Protein AF-A0A1B6ICW4-F1 (afdb_monomer_lite)

Secondary structure (DSSP, 8-state):
----------HHHHHHHH--HHHHHHHH-TT-TTSS-HHHHHHHHHHHHHHHHH-HHHHHHHHS----S-EEE--TTT-GGGGHHHHHHT--EEE--SS---HHHHHHTT-S--TTTS--TTT----SS--GGGG-

Foldseek 3Di:
DDDDDDDQDFPVNVVVVPDDPVNLCVQCPPPDPNHPDLVVQLVRLQRRLVSCVVDPVNVVVLVDPDADQEAEDACPRNNVVVVVVCVSRVYDYDHDDPDDDAQVVCVVVVHPPHLLPDPGVPPDPDDPDDDPVSSD

Organism: NCBI:txid320908

Sequence (136 aa):
ANLTHTLLPTFFSDIESSWTFEQFKEMVDVNNVYGCSVKAIWDMASLTCEDVFKNDNIKALIESEQRFDLVFLEVTLGQESLAVFGHKFKAPIVNFQGFTTWSLIDWVAGNSLSISHVPEVVSFPFTNKMSFKERL

Structure (mmCIF, N/CA/C/O backbone):
data_AF-A0A1B6ICW4-F1
#
_entry.id   AF-A0A1B6ICW4-F1
#
loop_
_atom_site.group_PDB
_atom_site.id
_atom_site.type_symbol
_atom_site.label_atom_id
_atom_site.label_alt_id
_atom_site.label_comp_id
_atom_site.label_asym_id
_atom_site.label_entity_id
_atom_site.label_seq_id
_atom_site.pdbx_PDB_ins_code
_atom_site.Cartn_x
_atom_site.Cartn_y
_atom_site.Cartn_z
_atom_site.occupancy
_atom_site.B_iso_or_equiv
_atom_site.auth_seq_id
_atom_site.auth_comp_id
_atom_site.auth_asym_id
_atom_site.auth_atom_id
_atom_site.pdbx_PDB_model_num
ATOM 1 N N . ALA A 1 1 ? -26.453 1.308 -3.618 1.00 55.94 1 ALA A N 1
ATOM 2 C CA . ALA A 1 1 ? -25.548 1.343 -2.453 1.00 55.94 1 ALA A CA 1
ATOM 3 C C . ALA A 1 1 ? -25.173 2.797 -2.194 1.00 55.94 1 ALA A C 1
ATOM 5 O O . ALA A 1 1 ? -24.961 3.511 -3.165 1.00 55.94 1 ALA A O 1
ATOM 6 N N . ASN A 1 2 ? -25.175 3.253 -0.940 1.00 78.75 2 ASN A N 1
ATOM 7 C CA . ASN A 1 2 ? -24.768 4.614 -0.581 1.00 78.75 2 ASN A CA 1
ATOM 8 C C . ASN A 1 2 ? -23.236 4.634 -0.458 1.00 78.75 2 ASN A C 1
ATOM 10 O O . ASN A 1 2 ? -22.709 4.098 0.513 1.00 78.75 2 ASN A O 1
ATOM 14 N N . LEU A 1 3 ? -22.535 5.130 -1.482 1.00 83.31 3 LEU A N 1
ATOM 15 C CA . LEU A 1 3 ? -21.072 5.205 -1.505 1.00 83.31 3 LEU A CA 1
ATOM 16 C C . LEU A 1 3 ? -20.643 6.627 -1.148 1.00 83.31 3 LEU A C 1
ATOM 18 O O . LEU A 1 3 ? -20.932 7.564 -1.891 1.00 83.31 3 LEU A O 1
ATOM 22 N N . THR A 1 4 ? -19.924 6.772 -0.039 1.00 86.00 4 THR A N 1
ATOM 23 C CA . THR A 1 4 ? -19.264 8.030 0.317 1.00 86.00 4 THR A CA 1
ATOM 24 C C . THR A 1 4 ? -17.854 8.014 -0.259 1.00 86.00 4 THR A C 1
ATOM 26 O O . THR A 1 4 ? -17.066 7.133 0.073 1.00 86.00 4 THR A O 1
ATOM 29 N N . HIS A 1 5 ? -17.541 8.976 -1.124 1.00 85.44 5 HIS A N 1
ATOM 30 C CA . HIS A 1 5 ? -16.210 9.154 -1.698 1.00 85.44 5 HIS A CA 1
ATOM 31 C C . HIS A 1 5 ? -15.602 10.461 -1.188 1.00 85.44 5 HIS A C 1
ATOM 33 O O . HIS A 1 5 ? -16.200 11.525 -1.356 1.00 85.44 5 HIS A O 1
ATOM 39 N N . THR A 1 6 ? -14.407 10.377 -0.605 1.00 84.88 6 THR A N 1
ATOM 40 C CA . THR A 1 6 ? -13.658 11.529 -0.092 1.00 84.88 6 THR A CA 1
ATOM 41 C C . THR A 1 6 ? -12.300 11.569 -0.771 1.00 84.88 6 THR A C 1
ATOM 43 O O . THR A 1 6 ? -11.524 10.625 -0.651 1.00 84.88 6 THR A O 1
ATOM 46 N N . LEU A 1 7 ? -12.010 12.664 -1.472 1.00 84.25 7 LEU A N 1
ATOM 47 C CA . LEU A 1 7 ? -10.701 12.884 -2.076 1.00 84.25 7 LEU A CA 1
ATOM 48 C C . LEU A 1 7 ? -9.732 13.397 -1.006 1.00 84.25 7 LEU A C 1
ATOM 50 O O . LEU A 1 7 ? -10.022 14.383 -0.328 1.00 84.25 7 LEU A O 1
ATOM 54 N N . LEU A 1 8 ? -8.597 12.717 -0.855 1.00 81.81 8 LEU A N 1
ATOM 55 C CA . LEU A 1 8 ? -7.516 13.123 0.038 1.00 81.81 8 LEU A CA 1
ATOM 56 C C . LEU A 1 8 ? -6.396 13.721 -0.819 1.00 81.81 8 LEU A C 1
ATOM 58 O O . LEU A 1 8 ? -5.637 12.959 -1.419 1.00 81.81 8 LEU A O 1
ATOM 62 N N . PRO A 1 9 ? -6.303 15.058 -0.926 1.00 80.94 9 PRO A N 1
ATOM 63 C CA . PRO A 1 9 ? -5.198 15.674 -1.639 1.00 80.94 9 PRO A CA 1
ATOM 64 C C . PRO A 1 9 ? -3.908 15.380 -0.872 1.00 80.94 9 PRO A C 1
ATOM 66 O O . PRO A 1 9 ? -3.830 15.571 0.342 1.00 80.94 9 PRO A O 1
ATOM 69 N N . THR A 1 10 ? -2.919 14.874 -1.591 1.00 81.25 10 THR A N 1
ATOM 70 C CA . THR A 1 10 ? -1.573 14.588 -1.090 1.00 81.25 10 THR A CA 1
ATOM 71 C C . THR A 1 10 ? -0.575 15.287 -1.995 1.00 81.25 10 THR A C 1
ATOM 73 O O . THR A 1 10 ? -0.913 15.634 -3.129 1.00 81.25 10 THR A O 1
ATOM 76 N N . PHE A 1 11 ? 0.663 15.448 -1.533 1.00 74.00 11 PHE A N 1
ATOM 77 C CA . PHE A 1 11 ? 1.742 16.021 -2.339 1.00 74.00 11 PHE A CA 1
ATOM 78 C C . PHE A 1 11 ? 1.845 15.401 -3.745 1.00 74.00 11 PHE A C 1
ATOM 80 O O . PHE A 1 11 ? 2.078 16.102 -4.729 1.00 74.00 11 PHE A O 1
ATOM 87 N N . PHE A 1 12 ? 1.606 14.091 -3.858 1.00 71.12 12 PHE A N 1
ATOM 88 C CA . PHE A 1 12 ? 1.630 13.392 -5.139 1.00 71.12 12 PHE A CA 1
ATOM 89 C C . PHE A 1 12 ? 0.484 13.806 -6.076 1.00 71.12 12 PHE A C 1
ATOM 91 O O . PHE A 1 12 ? 0.702 13.935 -7.276 1.00 71.12 12 PHE A O 1
ATOM 98 N N . SER A 1 13 ? -0.710 14.088 -5.543 1.00 72.88 13 SER A N 1
ATOM 99 C CA . SER A 1 13 ? -1.860 14.553 -6.337 1.00 72.88 13 SER A CA 1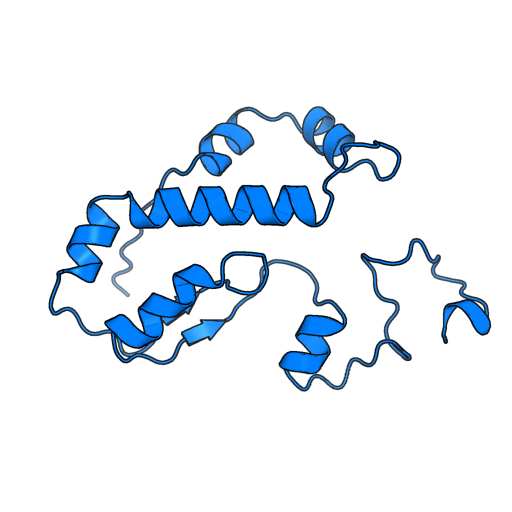
ATOM 100 C C . SER A 1 13 ? -1.596 15.911 -6.993 1.00 72.88 13 SER A C 1
ATOM 102 O O . SER A 1 13 ? -2.019 16.143 -8.127 1.00 72.88 13 SER A O 1
ATOM 104 N N . ASP A 1 14 ? -0.900 16.809 -6.294 1.00 73.31 14 ASP A N 1
ATOM 105 C CA . ASP A 1 14 ? -0.543 18.125 -6.830 1.00 73.31 14 ASP A CA 1
ATOM 106 C C . ASP A 1 14 ? 0.523 17.991 -7.922 1.00 73.31 14 ASP A C 1
ATOM 108 O O . ASP A 1 14 ? 0.439 18.623 -8.978 1.00 73.31 14 ASP A O 1
ATOM 112 N N . ILE A 1 15 ? 1.492 17.103 -7.701 1.00 70.81 15 ILE A N 1
ATOM 113 C CA . ILE A 1 15 ? 2.545 16.778 -8.660 1.00 70.81 15 ILE A CA 1
ATOM 114 C C . ILE A 1 15 ? 1.972 16.163 -9.940 1.00 70.81 15 ILE A C 1
ATOM 116 O O . ILE A 1 15 ? 2.279 16.656 -11.026 1.00 70.81 15 ILE A O 1
ATOM 120 N N . GLU A 1 16 ? 1.118 15.144 -9.827 1.00 70.12 16 GLU A N 1
ATOM 121 C CA . GLU A 1 16 ? 0.488 14.469 -10.967 1.00 70.12 16 GLU A CA 1
ATOM 122 C C . GLU A 1 16 ? -0.257 15.469 -11.859 1.00 70.12 16 GLU A C 1
ATOM 124 O O . GLU A 1 16 ? -0.108 15.452 -13.079 1.00 70.12 16 GLU A O 1
ATOM 129 N N . SER A 1 17 ? -0.987 16.409 -11.249 1.00 72.31 17 SER A N 1
ATOM 130 C CA . SER A 1 17 ? -1.736 17.438 -11.978 1.00 72.31 17 SER A CA 1
ATOM 131 C C . SER A 1 17 ? -0.852 18.412 -12.772 1.00 72.31 17 SER A C 1
ATOM 133 O O . SER A 1 17 ? -1.321 19.055 -13.713 1.00 72.31 17 SER A O 1
ATOM 135 N N . SER A 1 18 ? 0.428 18.520 -12.403 1.00 75.81 18 SER A N 1
ATOM 136 C CA . SER A 1 18 ? 1.396 19.441 -13.005 1.00 75.81 18 SER A CA 1
ATOM 137 C C . SER A 1 18 ? 2.271 18.801 -14.087 1.00 75.81 18 SER A C 1
ATOM 139 O O . SER A 1 18 ? 2.919 19.520 -14.852 1.00 75.81 18 SER A O 1
ATOM 141 N N . TRP A 1 19 ? 2.312 17.468 -14.161 1.00 74.19 19 TRP A N 1
ATOM 142 C CA . TRP A 1 19 ? 3.222 16.752 -15.048 1.00 74.19 19 TRP A CA 1
ATOM 143 C C . TRP A 1 19 ? 2.649 16.540 -16.444 1.00 74.19 19 TRP A C 1
ATOM 145 O O . TRP A 1 19 ? 1.520 16.101 -16.645 1.00 74.19 19 TRP A O 1
ATOM 155 N N . THR A 1 20 ? 3.492 16.787 -17.440 1.00 82.25 20 THR A N 1
ATOM 156 C CA . THR A 1 20 ? 3.250 16.337 -18.812 1.00 82.25 20 THR A CA 1
ATOM 157 C C . THR A 1 20 ? 3.754 14.908 -19.005 1.00 82.25 20 THR A C 1
ATOM 159 O O . THR A 1 20 ? 4.689 14.464 -18.337 1.00 82.25 20 THR A O 1
ATOM 162 N N . PHE A 1 21 ? 3.173 14.188 -19.969 1.00 78.56 21 PHE A N 1
ATOM 163 C CA . PHE A 1 21 ? 3.592 12.823 -20.305 1.00 78.56 21 PHE A CA 1
ATOM 164 C C . PHE A 1 21 ? 5.096 12.716 -20.617 1.00 78.56 21 PHE A C 1
ATOM 166 O O . PHE A 1 21 ? 5.737 11.744 -20.229 1.00 78.56 21 PHE A O 1
ATOM 173 N N . GLU A 1 22 ? 5.677 13.732 -21.260 1.00 79.06 22 GLU A N 1
ATOM 174 C CA . GLU A 1 22 ? 7.110 13.756 -21.581 1.00 79.06 22 GLU A CA 1
ATOM 175 C C . GLU A 1 22 ? 7.989 13.900 -20.330 1.00 79.06 22 GLU A C 1
ATOM 177 O O . GLU A 1 22 ? 8.991 13.201 -20.208 1.00 79.06 22 GLU A O 1
ATOM 182 N N . GLN A 1 23 ? 7.583 14.725 -19.357 1.00 74.06 23 GLN A N 1
ATOM 183 C CA . GLN A 1 23 ? 8.292 14.853 -18.075 1.00 74.06 23 GLN A CA 1
ATOM 184 C C . GLN A 1 23 ? 8.230 13.557 -17.262 1.00 74.06 23 GLN A C 1
ATOM 186 O O . GLN A 1 23 ? 9.225 13.143 -16.670 1.00 74.06 23 GLN A O 1
ATOM 191 N N . PHE A 1 24 ? 7.076 12.884 -17.268 1.00 74.00 24 PHE A N 1
ATOM 192 C CA . PHE A 1 24 ? 6.942 11.568 -16.649 1.00 74.00 24 PHE A CA 1
ATOM 193 C C . PHE A 1 24 ? 7.869 10.546 -17.320 1.00 74.00 24 PHE A C 1
ATOM 195 O O . PHE A 1 24 ? 8.586 9.808 -16.648 1.00 74.00 24 PHE A O 1
ATOM 202 N N . LYS A 1 25 ? 7.913 10.533 -18.654 1.00 72.44 25 LYS A N 1
ATOM 203 C CA . LYS A 1 25 ? 8.760 9.616 -19.420 1.00 72.44 25 LYS A CA 1
ATOM 204 C C . LYS A 1 25 ? 10.253 9.826 -19.149 1.00 72.44 25 LYS A C 1
ATOM 206 O O . LYS A 1 25 ? 10.978 8.844 -19.050 1.00 72.44 25 LYS A O 1
ATOM 211 N N . GLU A 1 26 ? 10.697 11.070 -18.986 1.00 70.62 26 GLU A N 1
ATOM 212 C CA . GLU A 1 26 ? 12.081 11.415 -18.625 1.00 70.62 26 GLU A CA 1
ATOM 213 C C . GLU A 1 26 ? 12.444 10.992 -17.189 1.00 70.62 26 GLU A C 1
ATOM 215 O O . GLU A 1 26 ? 13.572 10.573 -16.921 1.00 70.62 26 GLU A O 1
ATOM 220 N N . MET A 1 27 ? 11.480 11.047 -16.265 1.00 64.62 27 MET A N 1
ATOM 221 C CA . MET A 1 27 ? 11.646 10.545 -14.898 1.00 64.62 27 MET A CA 1
ATOM 222 C C . MET A 1 27 ? 11.727 9.014 -14.839 1.00 64.62 27 MET A C 1
ATOM 224 O O . MET A 1 27 ? 12.467 8.461 -14.026 1.00 64.62 27 MET A O 1
ATOM 228 N N . VAL A 1 28 ? 10.939 8.315 -15.655 1.00 65.88 28 VAL A N 1
ATOM 229 C CA . VAL A 1 28 ? 10.889 6.843 -15.664 1.00 65.88 28 VAL A CA 1
ATOM 230 C C . VAL A 1 28 ? 11.964 6.243 -16.587 1.00 65.88 28 VAL A C 1
ATOM 232 O O . VAL A 1 28 ? 12.155 5.028 -16.600 1.00 65.88 28 VAL A O 1
ATOM 235 N N . ASP A 1 29 ? 12.709 7.069 -17.331 1.00 65.38 29 ASP A N 1
ATOM 236 C CA . ASP A 1 29 ? 13.788 6.597 -18.198 1.00 65.38 29 ASP A CA 1
ATOM 237 C C . ASP A 1 29 ? 14.867 5.871 -17.381 1.00 65.38 29 ASP A C 1
ATOM 239 O O . ASP A 1 29 ? 15.530 6.431 -16.505 1.00 65.38 29 ASP A O 1
ATOM 243 N N . VAL A 1 30 ? 15.053 4.599 -17.725 1.00 56.44 30 VAL A N 1
ATOM 244 C CA . VAL A 1 30 ? 15.994 3.650 -17.122 1.00 56.44 30 VAL A CA 1
ATOM 245 C C . VAL A 1 30 ? 17.453 4.117 -17.235 1.00 56.44 30 VAL A C 1
ATOM 247 O O . VAL A 1 30 ? 18.312 3.631 -16.503 1.00 56.44 30 VAL A O 1
ATOM 250 N N . ASN A 1 31 ? 17.743 5.055 -18.145 1.00 54.84 31 ASN A N 1
ATOM 251 C CA . ASN A 1 31 ? 19.072 5.637 -18.345 1.00 54.84 31 ASN A CA 1
ATOM 252 C C . ASN A 1 31 ? 19.353 6.856 -17.449 1.00 54.84 31 ASN A C 1
ATOM 254 O O . ASN A 1 31 ? 20.485 7.348 -17.424 1.00 54.84 31 ASN A O 1
ATOM 258 N N . ASN A 1 32 ? 18.354 7.366 -16.724 1.00 51.12 32 ASN A N 1
ATOM 259 C CA . ASN A 1 32 ? 18.522 8.501 -15.828 1.00 51.12 32 ASN A CA 1
ATOM 260 C C . ASN A 1 32 ? 19.059 8.033 -14.463 1.00 51.12 32 ASN A C 1
ATOM 262 O O . ASN A 1 32 ? 18.455 7.202 -13.788 1.00 51.12 32 ASN A O 1
ATOM 266 N N . VAL A 1 33 ? 20.187 8.601 -14.024 1.00 43.84 33 VAL A N 1
ATOM 267 C CA . VAL A 1 33 ? 20.816 8.321 -12.713 1.00 43.84 33 VAL A CA 1
ATOM 268 C C . VAL A 1 33 ? 19.875 8.664 -11.542 1.00 43.84 33 VAL A C 1
ATOM 270 O O . VAL A 1 33 ? 19.998 8.085 -10.464 1.00 43.84 33 VAL A O 1
ATOM 273 N N . TYR A 1 34 ? 18.910 9.562 -11.773 1.00 42.12 34 TYR A N 1
ATOM 274 C CA . TYR A 1 34 ? 17.831 9.938 -10.854 1.00 42.12 34 TYR A CA 1
ATOM 275 C C . TYR A 1 34 ? 16.464 9.349 -11.238 1.00 42.12 34 TYR A C 1
ATOM 277 O O . TYR A 1 34 ? 15.446 9.908 -10.831 1.00 42.12 34 TYR A O 1
ATOM 285 N N . GLY A 1 35 ? 16.410 8.273 -12.036 1.00 50.81 35 GLY A N 1
ATOM 286 C CA . GLY A 1 35 ? 15.148 7.636 -12.429 1.00 50.81 35 GLY A CA 1
ATOM 287 C C . GLY A 1 35 ? 14.280 7.231 -11.226 1.00 50.81 35 GLY A C 1
ATOM 288 O O . GLY A 1 35 ? 14.703 7.388 -10.077 1.00 50.81 35 GLY A O 1
ATOM 289 N N . CYS A 1 36 ? 13.081 6.676 -11.460 1.00 56.84 36 CYS A N 1
ATOM 290 C CA . CYS A 1 36 ? 12.222 6.073 -10.418 1.00 56.84 36 CYS A CA 1
ATOM 291 C C . CYS A 1 36 ? 12.909 4.878 -9.724 1.00 56.84 36 CYS A C 1
ATOM 293 O O . CYS A 1 36 ? 12.540 3.717 -9.875 1.00 56.84 36 CYS A O 1
ATOM 295 N N . SER A 1 37 ? 13.955 5.168 -8.960 1.00 62.00 37 SER A N 1
ATOM 296 C CA . SER A 1 37 ? 14.660 4.228 -8.120 1.00 62.00 37 SER A CA 1
ATOM 297 C C . SER A 1 37 ? 13.699 3.745 -7.045 1.00 62.00 37 SER A C 1
ATOM 299 O O . SER A 1 37 ? 12.830 4.489 -6.584 1.00 62.00 37 SER A O 1
ATOM 301 N N . VAL A 1 38 ? 13.894 2.509 -6.592 1.00 66.62 38 VAL A N 1
ATOM 302 C CA . VAL A 1 38 ? 13.133 1.937 -5.471 1.00 66.62 38 VAL A CA 1
ATOM 303 C C . VAL A 1 38 ? 13.115 2.897 -4.276 1.00 66.62 38 VAL A C 1
ATOM 305 O O . VAL A 1 38 ? 12.091 3.050 -3.619 1.00 66.62 38 VAL A O 1
ATOM 308 N N . LYS A 1 39 ? 14.220 3.622 -4.048 1.00 68.31 39 LYS A N 1
ATOM 309 C CA . LYS A 1 39 ? 14.304 4.657 -3.017 1.00 68.31 39 LYS A CA 1
ATOM 310 C C . LYS A 1 39 ? 13.366 5.842 -3.270 1.00 68.31 39 LYS A C 1
ATOM 312 O O . LYS A 1 39 ? 12.676 6.244 -2.344 1.00 68.31 39 LYS A O 1
ATOM 317 N N . ALA A 1 40 ? 13.328 6.392 -4.483 1.00 73.06 40 ALA A N 1
ATOM 318 C CA . ALA A 1 40 ? 12.438 7.507 -4.809 1.00 73.06 40 ALA A CA 1
ATOM 319 C C . ALA A 1 40 ? 10.960 7.117 -4.640 1.00 73.06 40 ALA A C 1
ATOM 321 O O . ALA A 1 40 ? 10.189 7.879 -4.064 1.00 73.06 40 ALA A O 1
ATOM 322 N N . ILE A 1 41 ? 10.585 5.907 -5.068 1.00 75.25 41 ILE A N 1
ATOM 323 C CA . ILE A 1 41 ? 9.236 5.357 -4.865 1.00 75.25 41 ILE A CA 1
ATOM 324 C C . ILE A 1 41 ? 8.918 5.253 -3.370 1.00 75.25 41 ILE A C 1
ATOM 326 O O . ILE A 1 41 ? 7.862 5.700 -2.930 1.00 75.25 41 ILE A O 1
ATOM 330 N N . TRP A 1 42 ? 9.855 4.726 -2.581 1.00 77.25 42 TRP A N 1
ATOM 331 C CA . TRP A 1 42 ? 9.685 4.585 -1.137 1.00 77.25 42 TRP A CA 1
ATOM 332 C C . TRP A 1 42 ? 9.555 5.931 -0.414 1.00 77.25 42 TRP A C 1
ATOM 334 O O . TRP A 1 42 ? 8.712 6.090 0.471 1.00 77.25 42 TRP A O 1
ATOM 344 N N . ASP A 1 43 ? 10.373 6.913 -0.797 1.00 81.00 43 ASP A N 1
ATOM 345 C CA . ASP A 1 43 ? 10.331 8.263 -0.236 1.00 81.00 43 ASP A CA 1
ATOM 346 C C . ASP A 1 43 ? 8.990 8.945 -0.582 1.00 81.00 43 ASP A C 1
ATOM 348 O O . ASP A 1 43 ? 8.350 9.526 0.296 1.00 81.00 43 ASP A O 1
ATOM 352 N N . MET A 1 44 ? 8.507 8.812 -1.826 1.00 80.06 44 MET A N 1
ATOM 353 C CA . MET A 1 44 ? 7.192 9.324 -2.246 1.00 80.06 44 MET A CA 1
ATOM 354 C C . MET A 1 44 ? 6.038 8.664 -1.483 1.00 80.06 44 MET A C 1
ATOM 356 O O . MET A 1 44 ? 5.130 9.353 -1.007 1.00 80.06 44 MET A O 1
ATOM 360 N N . ALA A 1 45 ? 6.074 7.341 -1.329 1.00 83.69 45 ALA A N 1
ATOM 361 C CA . ALA A 1 45 ? 5.066 6.601 -0.579 1.00 83.69 45 ALA A CA 1
ATOM 362 C C . ALA A 1 45 ? 5.040 7.015 0.900 1.00 83.69 45 ALA A C 1
ATOM 364 O O . ALA A 1 45 ? 3.966 7.231 1.466 1.00 83.69 45 ALA A O 1
ATOM 365 N N . SER A 1 46 ? 6.216 7.217 1.499 1.00 85.56 46 SER A N 1
ATOM 366 C CA . SER A 1 46 ? 6.352 7.666 2.888 1.00 85.56 46 SER A CA 1
ATOM 367 C C . SER A 1 46 ? 5.753 9.062 3.095 1.00 85.56 46 SER A C 1
ATOM 369 O O . SER A 1 46 ? 4.966 9.254 4.021 1.00 85.56 46 SER A O 1
ATOM 371 N N . LEU A 1 47 ? 6.049 10.016 2.203 1.00 86.81 47 LEU A N 1
ATOM 372 C CA . LEU A 1 47 ? 5.468 11.366 2.244 1.00 86.81 47 LEU A CA 1
ATOM 373 C C . LEU A 1 47 ? 3.942 11.335 2.095 1.00 86.81 47 LEU A C 1
ATOM 375 O O . LEU A 1 47 ? 3.226 11.997 2.843 1.00 86.81 47 LEU A O 1
ATOM 379 N N . THR A 1 48 ? 3.439 10.504 1.182 1.00 87.12 48 THR A N 1
ATOM 380 C CA . THR A 1 48 ? 1.996 10.322 0.980 1.00 87.12 48 THR A CA 1
ATOM 381 C C . THR A 1 48 ? 1.329 9.767 2.242 1.00 87.12 48 THR A C 1
ATOM 383 O O . THR A 1 48 ? 0.260 10.232 2.636 1.00 87.12 48 THR A O 1
ATOM 386 N N . CYS A 1 49 ? 1.966 8.811 2.926 1.00 89.62 49 CYS A N 1
ATOM 387 C CA . CYS A 1 49 ? 1.461 8.290 4.196 1.00 89.62 49 CYS A CA 1
ATOM 388 C C . CYS A 1 49 ? 1.420 9.367 5.284 1.00 89.62 49 CYS A C 1
ATOM 390 O O . CYS A 1 49 ? 0.438 9.455 6.022 1.00 89.62 49 CYS A O 1
ATOM 392 N N . GLU A 1 50 ? 2.452 10.210 5.379 1.00 90.50 50 GLU A N 1
ATOM 393 C CA . GLU A 1 50 ? 2.439 11.334 6.316 1.00 90.50 50 GLU A CA 1
ATOM 394 C C . GLU A 1 50 ? 1.269 12.286 6.056 1.00 90.50 50 GLU A C 1
ATOM 396 O O . GLU A 1 50 ? 0.604 12.700 7.006 1.00 90.50 50 GLU A O 1
ATOM 401 N N . ASP A 1 51 ? 0.997 12.619 4.794 1.00 90.81 51 ASP A N 1
ATOM 402 C CA . ASP A 1 51 ? -0.116 13.495 4.420 1.00 90.81 51 ASP A CA 1
ATOM 403 C C . ASP A 1 51 ? -1.471 12.883 4.804 1.00 90.81 51 ASP A C 1
ATOM 405 O O . ASP A 1 51 ? -2.334 13.574 5.356 1.00 90.81 51 ASP A O 1
ATOM 409 N N . VAL A 1 52 ? -1.637 11.568 4.613 1.00 90.12 52 VAL A N 1
ATOM 410 C CA . VAL A 1 52 ? -2.833 10.828 5.049 1.00 90.12 52 VAL A CA 1
ATOM 411 C C . VAL A 1 52 ? -3.031 10.948 6.561 1.00 90.12 52 VAL A C 1
ATOM 413 O O . VAL A 1 52 ? -4.132 11.272 7.006 1.00 90.12 52 VAL A O 1
ATOM 416 N N . PHE A 1 53 ? -1.982 10.753 7.365 1.00 90.44 53 PHE A N 1
ATOM 417 C CA . PHE A 1 53 ? -2.081 10.882 8.824 1.00 90.44 53 PHE A CA 1
ATOM 418 C C . PHE A 1 53 ? -2.237 12.333 9.304 1.00 90.44 53 PHE A C 1
ATOM 420 O O . PHE A 1 53 ? -2.798 12.573 10.377 1.00 90.44 53 PHE A O 1
ATOM 427 N N . LYS A 1 54 ? -1.766 13.318 8.532 1.00 91.19 54 LYS A N 1
ATOM 428 C CA . LYS A 1 54 ? -1.952 14.746 8.832 1.00 91.19 54 LYS A CA 1
ATOM 429 C C . LYS A 1 54 ? -3.377 15.222 8.536 1.00 91.19 54 LYS A C 1
ATOM 431 O O . LYS A 1 54 ? -3.795 16.200 9.155 1.00 91.19 54 LYS A O 1
ATOM 436 N N . ASN A 1 55 ? -4.120 14.540 7.664 1.00 91.12 55 ASN A N 1
ATOM 437 C CA . ASN A 1 55 ? -5.473 14.928 7.277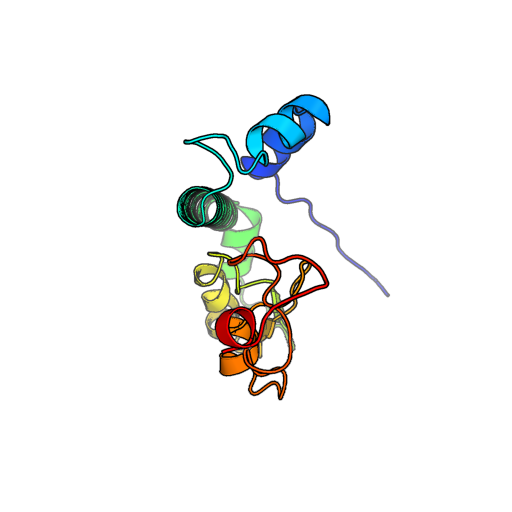 1.00 91.12 55 ASN A CA 1
ATOM 438 C C . ASN A 1 55 ? -6.464 14.873 8.455 1.00 91.12 55 ASN A C 1
ATOM 440 O O . ASN A 1 55 ? -6.598 13.854 9.134 1.00 91.12 55 ASN A O 1
ATOM 444 N N . ASP A 1 56 ? -7.213 15.956 8.665 1.00 90.56 56 ASP A N 1
ATOM 445 C CA . ASP A 1 56 ? -8.126 16.074 9.806 1.00 90.56 56 ASP A CA 1
ATOM 446 C C . ASP A 1 56 ? -9.310 15.100 9.735 1.00 90.56 56 ASP A C 1
ATOM 448 O O . ASP A 1 56 ? -9.762 14.618 10.773 1.00 90.56 56 ASP A O 1
ATOM 452 N N . ASN A 1 57 ? -9.769 14.722 8.535 1.00 89.94 57 ASN A N 1
ATOM 453 C CA . ASN A 1 57 ? -10.828 13.718 8.390 1.00 89.94 57 ASN A CA 1
ATOM 454 C C . ASN A 1 57 ? -10.342 12.333 8.828 1.00 89.94 57 ASN A C 1
ATOM 456 O O . ASN A 1 57 ? -11.088 11.587 9.458 1.00 89.94 57 ASN A O 1
ATOM 460 N N . ILE A 1 58 ? -9.085 11.996 8.520 1.00 90.94 58 ILE A N 1
ATOM 461 C CA . ILE A 1 58 ? -8.472 10.732 8.936 1.00 90.94 58 ILE A CA 1
ATOM 462 C C . ILE A 1 58 ? -8.226 10.730 10.441 1.00 90.94 58 ILE A C 1
ATOM 464 O O . ILE A 1 58 ? -8.534 9.738 11.093 1.00 90.94 58 ILE A O 1
ATOM 468 N N . LYS A 1 59 ? -7.757 11.839 11.024 1.00 91.81 59 LYS A N 1
ATOM 469 C CA . LYS A 1 59 ? -7.642 11.965 12.485 1.00 91.81 59 LYS A CA 1
ATOM 470 C C . LYS A 1 59 ? -8.995 11.807 13.173 1.00 91.81 59 LYS A C 1
ATOM 472 O O . LYS A 1 59 ? -9.107 10.995 14.083 1.00 91.81 59 LYS A O 1
ATOM 477 N N . ALA A 1 60 ? -10.030 12.495 12.692 1.00 91.56 60 ALA A N 1
ATOM 478 C CA . ALA A 1 60 ? -11.384 12.363 13.224 1.00 91.56 60 ALA A CA 1
ATOM 479 C C . ALA A 1 60 ? -11.909 10.924 13.096 1.00 91.56 60 ALA A C 1
ATOM 481 O O . ALA A 1 60 ? -12.535 10.406 14.018 1.00 91.56 60 ALA A O 1
ATOM 482 N N . LEU A 1 61 ? -11.609 10.245 11.984 1.00 91.19 61 LEU A N 1
ATOM 483 C CA . LEU A 1 61 ? -11.956 8.841 11.782 1.00 91.19 61 LEU A CA 1
ATOM 484 C C . LEU A 1 61 ? -11.211 7.917 12.758 1.00 91.19 61 LEU A C 1
ATOM 486 O O . LEU A 1 61 ? -11.822 7.023 13.342 1.00 91.19 61 LEU A O 1
ATOM 490 N N . ILE A 1 62 ? -9.913 8.143 12.967 1.00 91.06 62 ILE A N 1
ATOM 491 C CA . ILE A 1 62 ? -9.095 7.407 13.937 1.00 91.06 62 ILE A CA 1
ATOM 492 C C . ILE A 1 62 ? -9.596 7.657 15.360 1.00 91.06 62 ILE A C 1
ATOM 494 O O . ILE A 1 62 ? -9.591 6.736 16.165 1.00 91.06 62 ILE A O 1
ATOM 498 N N . GLU A 1 63 ? -10.006 8.868 15.715 1.00 91.88 63 GLU A N 1
ATOM 499 C CA . GLU A 1 63 ? -10.526 9.180 17.052 1.00 91.88 63 GLU A CA 1
ATOM 500 C C . GLU A 1 63 ? -11.957 8.677 17.259 1.00 91.88 63 GLU A C 1
ATOM 502 O O . GLU A 1 63 ? -12.371 8.443 18.395 1.00 91.88 63 GLU A O 1
ATOM 507 N N . SER A 1 64 ? -12.696 8.452 16.173 1.00 89.81 64 SER A N 1
ATOM 508 C CA . SER A 1 64 ? -14.058 7.943 16.236 1.00 89.81 64 SER A CA 1
ATOM 509 C C . SER A 1 64 ? -14.137 6.516 16.792 1.00 89.81 64 SER A C 1
ATOM 511 O O . SER A 1 64 ? -13.211 5.707 16.690 1.00 89.81 64 SER A O 1
ATOM 513 N N . GLU A 1 65 ? -15.307 6.176 17.332 1.00 88.75 65 GLU A N 1
ATOM 514 C CA . GLU A 1 65 ? -15.656 4.804 17.720 1.00 88.75 65 GLU A CA 1
ATOM 515 C C . GLU A 1 65 ? -16.275 4.004 16.561 1.00 88.75 65 GLU A C 1
ATOM 517 O O . GLU A 1 65 ? -16.908 2.966 16.781 1.00 88.75 65 GLU A O 1
ATOM 522 N N . GLN A 1 66 ? -16.121 4.479 15.318 1.00 87.44 66 GLN A N 1
ATOM 523 C CA . GLN A 1 66 ? -16.625 3.766 14.150 1.00 87.44 66 GLN A CA 1
ATOM 524 C C . GLN A 1 66 ? -15.923 2.415 14.002 1.00 87.44 66 GLN A C 1
ATOM 526 O O . GLN A 1 66 ? -14.720 2.268 14.233 1.00 87.44 66 GLN A O 1
ATOM 531 N N . ARG A 1 67 ? -16.707 1.407 13.619 1.00 87.31 67 ARG A N 1
ATOM 532 C CA . ARG A 1 67 ? -16.233 0.048 13.368 1.00 87.31 67 ARG A CA 1
ATOM 533 C C . ARG A 1 67 ? -16.484 -0.312 11.920 1.00 87.31 67 ARG A C 1
ATOM 535 O O . ARG A 1 67 ? -17.519 0.044 11.362 1.00 87.31 67 ARG A O 1
ATOM 542 N N . PHE A 1 68 ? -15.539 -1.046 11.359 1.00 91.38 68 PHE A N 1
ATOM 543 C CA . PHE A 1 68 ? -15.584 -1.533 9.992 1.00 91.38 68 PHE A CA 1
ATOM 544 C C . PHE A 1 68 ? -15.443 -3.050 10.013 1.00 91.38 68 PHE A C 1
ATOM 546 O O . PHE A 1 68 ? -14.705 -3.589 10.835 1.00 91.38 68 PHE A O 1
ATOM 553 N N . ASP A 1 69 ? -16.135 -3.733 9.108 1.00 93.88 69 ASP A N 1
ATOM 554 C CA . ASP A 1 69 ? -16.008 -5.186 8.955 1.00 93.88 69 ASP A CA 1
ATOM 555 C C . ASP A 1 69 ? -14.803 -5.563 8.080 1.00 93.88 69 ASP A C 1
ATOM 557 O O . ASP A 1 69 ? -14.298 -6.682 8.154 1.00 93.88 69 ASP A O 1
ATOM 561 N N . LEU A 1 70 ? -14.346 -4.630 7.236 1.00 93.31 70 LEU A N 1
ATOM 562 C CA . LEU A 1 70 ? -13.297 -4.849 6.248 1.00 93.31 70 LEU A CA 1
ATOM 563 C C . LEU A 1 70 ? -12.616 -3.529 5.879 1.00 93.31 70 LEU A C 1
ATOM 565 O O . LEU A 1 70 ? -13.285 -2.509 5.713 1.00 93.31 70 LEU A O 1
ATOM 569 N N . VAL A 1 71 ? -11.295 -3.563 5.712 1.00 93.19 71 VAL A N 1
ATOM 570 C CA . VAL A 1 71 ? -10.491 -2.414 5.281 1.00 93.19 71 VAL A CA 1
ATOM 571 C C . VAL A 1 71 ? -9.742 -2.789 4.004 1.00 93.19 71 VAL A C 1
ATOM 573 O O . VAL A 1 71 ? -8.994 -3.761 3.990 1.00 93.19 71 VAL A O 1
ATOM 576 N N . PHE A 1 72 ? -9.935 -2.026 2.930 1.00 91.56 72 PHE A N 1
AT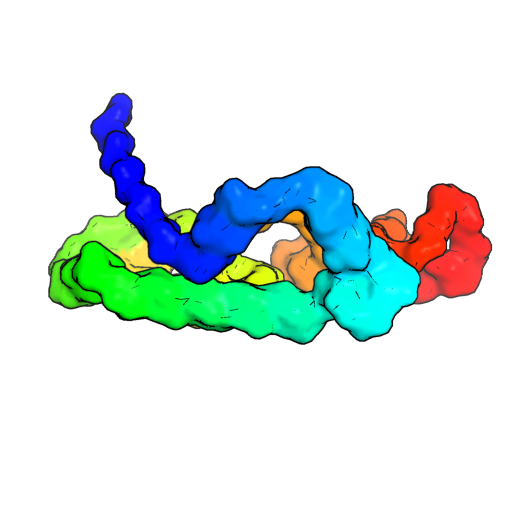OM 577 C CA . PHE A 1 72 ? -9.191 -2.193 1.680 1.00 91.56 72 PHE A CA 1
ATOM 578 C C . PHE A 1 72 ? -8.057 -1.177 1.627 1.00 91.56 72 PHE A C 1
ATOM 580 O O . PHE A 1 72 ? -8.314 0.020 1.748 1.00 91.56 72 PHE A O 1
ATOM 587 N N . LEU A 1 73 ? -6.823 -1.643 1.447 1.00 90.12 73 LEU A N 1
ATOM 588 C CA . LEU A 1 73 ? -5.636 -0.789 1.360 1.00 90.12 73 LEU A CA 1
ATOM 589 C C . LEU A 1 73 ? -4.651 -1.352 0.337 1.00 90.12 73 LEU A C 1
ATOM 591 O O . LEU A 1 73 ? -4.618 -2.557 0.117 1.00 90.12 73 LEU A O 1
ATOM 595 N N . GLU A 1 74 ? -3.823 -0.484 -0.228 1.00 86.44 74 GLU A N 1
ATOM 596 C CA . GLU A 1 74 ? -2.583 -0.873 -0.897 1.00 86.44 74 GLU A CA 1
ATOM 597 C C . GLU A 1 74 ? -1.439 -0.631 0.094 1.00 86.44 74 GLU A C 1
ATOM 599 O O . GLU A 1 74 ? -1.252 0.488 0.567 1.00 86.44 74 GLU A O 1
ATOM 604 N N . VAL A 1 75 ? -0.735 -1.692 0.499 1.00 82.94 75 VAL A N 1
ATOM 605 C CA . VAL A 1 75 ? 0.347 -1.604 1.502 1.00 82.94 75 VAL A CA 1
ATOM 606 C C . VAL A 1 75 ? 1.716 -2.015 0.965 1.00 82.94 75 VAL A C 1
ATOM 608 O O . VAL A 1 75 ? 2.713 -1.798 1.640 1.00 82.94 75 VAL A O 1
ATOM 611 N N . THR A 1 76 ? 1.793 -2.595 -0.235 1.00 73.38 76 THR A N 1
ATOM 612 C CA . THR A 1 76 ? 2.985 -3.294 -0.756 1.00 73.38 76 THR A CA 1
ATOM 613 C C . THR A 1 76 ? 4.028 -2.407 -1.446 1.00 73.38 76 THR A C 1
ATOM 615 O O . THR A 1 76 ? 5.003 -2.930 -1.985 1.00 73.38 76 THR A O 1
ATOM 618 N N . LEU A 1 77 ? 3.863 -1.081 -1.415 1.00 76.62 77 LEU A N 1
ATOM 619 C CA . LEU A 1 77 ? 4.764 -0.125 -2.067 1.00 76.62 77 LEU A CA 1
ATOM 620 C C . LEU A 1 77 ? 5.144 1.051 -1.148 1.00 76.62 77 LEU A C 1
ATOM 622 O O . LEU A 1 77 ? 4.924 2.206 -1.497 1.00 76.62 77 LEU A O 1
ATOM 626 N N . GLY A 1 78 ? 5.689 0.780 0.044 1.00 77.12 78 GLY A N 1
ATOM 627 C CA . GLY A 1 78 ? 6.105 1.833 0.986 1.00 77.12 78 GLY A CA 1
ATOM 628 C C . GLY A 1 78 ? 4.948 2.468 1.772 1.00 77.12 78 GLY A C 1
ATOM 629 O O . GLY A 1 78 ? 5.112 3.523 2.387 1.00 77.12 78 GLY A O 1
ATOM 630 N N . GLN A 1 79 ? 3.764 1.845 1.732 1.00 85.62 79 GLN A N 1
ATOM 631 C CA . GLN A 1 79 ? 2.544 2.279 2.422 1.00 85.62 79 GLN A CA 1
ATOM 632 C C . GLN A 1 79 ? 2.172 1.365 3.601 1.00 85.62 79 GLN A C 1
ATOM 634 O O . GLN A 1 79 ? 1.055 1.408 4.118 1.00 85.62 79 GLN A O 1
ATOM 639 N N . GLU A 1 80 ? 3.117 0.558 4.087 1.00 87.44 80 GLU A N 1
ATOM 640 C CA . GLU A 1 80 ? 2.916 -0.402 5.177 1.00 87.44 80 GLU A CA 1
ATOM 641 C C . GLU A 1 80 ? 2.470 0.281 6.476 1.00 87.44 80 GLU A C 1
ATOM 643 O O . GLU A 1 80 ? 1.777 -0.323 7.294 1.00 87.44 80 GLU A O 1
ATOM 648 N N . SER A 1 81 ? 2.811 1.561 6.658 1.00 88.94 81 SER A N 1
ATOM 649 C CA . SER A 1 81 ? 2.366 2.360 7.805 1.00 88.94 81 SER A CA 1
ATOM 650 C C . SER A 1 81 ? 0.835 2.449 7.915 1.00 88.94 81 SER A C 1
ATOM 652 O O . SER A 1 81 ? 0.302 2.493 9.026 1.00 88.94 81 SER A O 1
ATOM 654 N N . LEU A 1 82 ? 0.111 2.379 6.791 1.00 90.06 82 LEU A N 1
ATOM 655 C CA . LEU A 1 82 ? -1.354 2.395 6.758 1.00 90.06 82 LEU A CA 1
ATOM 656 C C . LEU A 1 82 ? -1.966 1.086 7.284 1.00 90.06 82 LEU A C 1
ATOM 658 O O . LEU A 1 82 ? -3.132 1.068 7.681 1.00 90.06 82 LEU A O 1
ATOM 662 N N . ALA A 1 83 ? -1.191 0.000 7.396 1.00 90.62 83 ALA A N 1
ATOM 663 C CA . ALA A 1 83 ? -1.667 -1.258 7.977 1.00 90.62 83 ALA A CA 1
ATOM 664 C C . ALA A 1 83 ? -2.107 -1.113 9.450 1.00 90.62 83 ALA A C 1
ATOM 666 O O . ALA A 1 83 ? -2.855 -1.944 9.972 1.00 90.62 83 ALA A O 1
ATOM 667 N N . VAL A 1 84 ? -1.724 -0.020 10.122 1.00 90.62 84 VAL A N 1
ATOM 668 C CA . VAL A 1 84 ? -2.209 0.321 11.467 1.00 90.62 84 VAL A CA 1
ATOM 669 C C . VAL A 1 84 ? -3.738 0.435 11.539 1.00 90.62 84 VAL A C 1
ATOM 671 O O . VAL A 1 84 ? -4.325 0.165 12.590 1.00 90.62 84 VAL A O 1
ATOM 674 N N . PHE A 1 85 ? -4.413 0.763 10.431 1.00 91.56 85 PHE A N 1
ATOM 675 C CA . PHE A 1 85 ? -5.873 0.865 10.393 1.00 91.56 85 PHE A CA 1
ATOM 676 C C . PHE A 1 85 ? -6.573 -0.460 10.709 1.00 91.56 85 PHE A C 1
ATOM 678 O O . PHE A 1 85 ? -7.608 -0.452 11.376 1.00 91.56 85 PHE A O 1
ATOM 685 N N . GLY A 1 86 ? -5.986 -1.602 10.341 1.00 90.88 86 GLY A N 1
ATOM 686 C CA . GLY A 1 86 ? -6.528 -2.915 10.706 1.00 90.88 86 GLY A CA 1
ATOM 687 C C . GLY A 1 86 ? -6.560 -3.117 12.221 1.00 90.88 86 GLY A C 1
ATOM 688 O O . GLY A 1 86 ? -7.565 -3.555 12.781 1.00 90.88 86 GLY A O 1
ATOM 689 N N . HIS A 1 87 ? -5.499 -2.693 12.914 1.00 91.56 87 HIS A N 1
ATOM 690 C CA . HIS A 1 87 ? -5.447 -2.720 14.376 1.00 91.56 87 HIS A CA 1
ATOM 691 C C . HIS A 1 87 ? -6.414 -1.716 15.009 1.00 91.56 87 HIS A C 1
ATOM 693 O O . HIS A 1 87 ? -7.104 -2.059 15.972 1.00 91.56 87 HIS A O 1
ATOM 699 N N . LYS A 1 88 ? -6.490 -0.492 14.469 1.00 92.19 88 LYS A N 1
ATOM 700 C CA . LYS A 1 88 ? -7.358 0.565 15.002 1.00 92.19 88 LYS A CA 1
ATOM 701 C C . LYS A 1 88 ? -8.838 0.189 14.917 1.00 92.19 88 LYS A C 1
ATOM 703 O O . LYS A 1 88 ? -9.555 0.346 15.905 1.00 92.19 88 LYS A O 1
ATOM 708 N N . PHE A 1 89 ? -9.278 -0.323 13.770 1.00 93.19 89 PHE A N 1
ATOM 709 C CA . PHE A 1 89 ? -10.678 -0.681 13.530 1.00 93.19 89 PHE A CA 1
ATOM 710 C C . PHE A 1 89 ? -11.015 -2.125 13.919 1.00 93.19 89 PHE A C 1
ATOM 712 O O . PHE A 1 89 ? -12.185 -2.498 13.896 1.00 93.19 89 PHE A O 1
ATOM 719 N N . LYS A 1 90 ? -10.010 -2.921 14.323 1.00 91.62 90 LYS A N 1
ATOM 720 C CA . LYS A 1 90 ? -10.128 -4.362 14.612 1.00 91.62 90 LYS A CA 1
ATOM 721 C C . LYS A 1 90 ? -10.738 -5.139 13.440 1.00 91.62 90 LYS A C 1
ATOM 723 O O . LYS A 1 90 ? -11.511 -6.072 13.647 1.00 91.62 90 LYS A O 1
ATOM 728 N N . ALA A 1 91 ? -10.378 -4.733 12.227 1.00 94.19 91 ALA A N 1
ATOM 729 C CA . ALA A 1 91 ? -10.910 -5.255 10.980 1.00 94.19 91 ALA A CA 1
ATOM 730 C C . ALA A 1 91 ? -9.793 -5.932 10.171 1.00 94.19 91 ALA A C 1
ATOM 732 O O . ALA A 1 91 ? -8.656 -5.447 10.182 1.00 94.19 91 ALA A O 1
ATOM 733 N N . PRO A 1 92 ? -10.085 -7.030 9.454 1.00 93.69 92 PRO A N 1
ATOM 734 C CA . PRO A 1 92 ? -9.143 -7.597 8.501 1.00 93.69 92 PRO A CA 1
ATOM 735 C C . PRO A 1 92 ? -8.843 -6.596 7.379 1.00 93.69 92 PRO A C 1
ATOM 737 O O . PRO A 1 92 ? -9.732 -5.886 6.899 1.00 93.69 92 PRO A O 1
ATOM 740 N N . ILE A 1 93 ? -7.579 -6.565 6.955 1.00 92.81 93 ILE A N 1
ATOM 741 C CA . ILE A 1 93 ? -7.135 -5.780 5.804 1.00 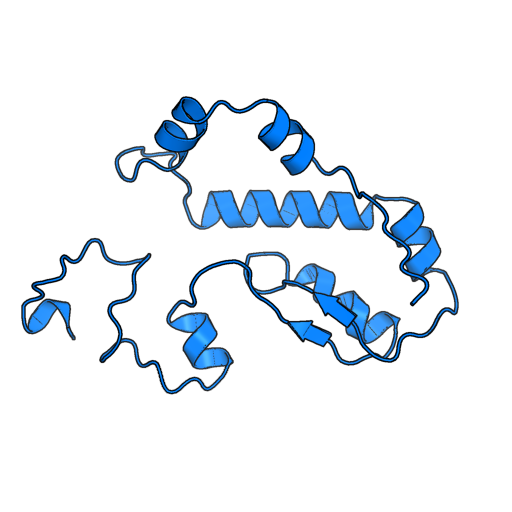92.81 93 ILE A CA 1
ATOM 742 C C . ILE A 1 93 ? -7.100 -6.689 4.581 1.00 92.81 93 ILE A C 1
ATOM 744 O O . ILE A 1 93 ? -6.484 -7.755 4.611 1.00 92.81 93 ILE A O 1
ATOM 748 N N . VAL A 1 94 ? -7.724 -6.242 3.496 1.00 91.81 94 VAL A N 1
ATOM 749 C CA . VAL A 1 94 ? -7.542 -6.812 2.163 1.00 91.81 94 VAL A CA 1
ATOM 750 C C . VAL A 1 94 ? -6.569 -5.918 1.420 1.00 91.81 94 VAL A C 1
ATOM 752 O O . VAL A 1 94 ? -6.911 -4.791 1.054 1.00 91.81 94 VAL A O 1
ATOM 755 N N . ASN A 1 95 ? -5.353 -6.430 1.224 1.00 87.94 95 ASN A N 1
ATOM 756 C CA . ASN A 1 95 ? -4.374 -5.761 0.386 1.00 87.94 95 ASN A CA 1
ATOM 757 C C . ASN A 1 95 ? -4.760 -5.918 -1.086 1.00 87.94 95 ASN A C 1
ATOM 759 O O . ASN A 1 95 ? -5.025 -7.035 -1.536 1.00 87.94 95 ASN A O 1
ATOM 763 N N . PHE A 1 96 ? -4.748 -4.824 -1.833 1.00 85.94 96 PHE A N 1
ATOM 764 C CA . PHE A 1 96 ? -4.831 -4.848 -3.286 1.00 85.94 96 PHE A CA 1
ATOM 765 C C . PHE A 1 96 ? -3.676 -4.041 -3.865 1.00 85.94 96 PHE A C 1
ATOM 767 O O . PHE A 1 96 ? -3.132 -3.165 -3.206 1.00 85.94 96 PHE A O 1
ATOM 774 N N . GLN A 1 97 ? -3.298 -4.358 -5.096 1.00 78.56 97 GLN A N 1
ATOM 775 C CA . GLN A 1 97 ? -2.179 -3.717 -5.765 1.00 78.56 97 GLN A CA 1
ATOM 776 C C . GLN A 1 97 ? -2.601 -3.293 -7.166 1.00 78.56 97 GLN A C 1
ATOM 778 O O . GLN A 1 97 ? -3.207 -4.086 -7.892 1.00 78.56 97 GLN A O 1
ATOM 783 N N . GLY A 1 98 ? -2.293 -2.048 -7.535 1.00 76.19 98 GLY A N 1
ATOM 784 C CA . GLY A 1 98 ? -2.636 -1.497 -8.851 1.00 76.19 98 GLY A CA 1
ATOM 785 C C . GLY A 1 98 ? -1.645 -1.856 -9.966 1.00 76.19 98 GLY A C 1
ATOM 786 O O . GLY A 1 98 ? -1.960 -1.704 -11.145 1.00 76.19 98 GLY A O 1
ATOM 787 N N . PHE A 1 99 ? -0.452 -2.332 -9.608 1.00 74.88 99 PHE A N 1
ATOM 788 C CA . PHE A 1 99 ? 0.650 -2.633 -10.525 1.00 74.88 99 PHE A CA 1
ATOM 789 C C . PHE A 1 99 ? 1.004 -4.128 -10.549 1.00 74.88 99 PHE A C 1
ATOM 791 O O . PHE A 1 99 ? 0.544 -4.912 -9.718 1.00 74.88 99 PHE A O 1
ATOM 798 N N . THR A 1 100 ? 1.832 -4.536 -11.520 1.00 72.69 100 THR A N 1
ATOM 799 C CA . THR A 1 100 ? 2.265 -5.936 -11.667 1.00 72.69 100 THR A CA 1
ATOM 800 C C . THR A 1 100 ? 2.921 -6.468 -10.393 1.00 72.69 100 THR A C 1
ATOM 802 O O . THR A 1 100 ? 3.593 -5.734 -9.674 1.00 72.69 100 THR A O 1
ATOM 805 N N . THR A 1 101 ? 2.748 -7.759 -10.120 1.00 71.75 101 THR A N 1
ATOM 806 C CA . THR A 1 101 ? 3.451 -8.420 -9.015 1.00 71.75 101 THR A CA 1
ATOM 807 C C . THR A 1 101 ? 4.962 -8.480 -9.272 1.00 71.75 101 THR A C 1
ATOM 809 O O . THR A 1 101 ? 5.412 -8.415 -10.422 1.00 71.75 101 THR A O 1
ATOM 812 N N . TRP A 1 102 ? 5.736 -8.609 -8.195 1.00 73.62 102 TRP A N 1
ATOM 813 C CA . TRP A 1 102 ? 7.171 -8.883 -8.234 1.00 73.62 102 TRP A CA 1
ATOM 814 C C . TRP A 1 102 ? 7.513 -10.058 -7.315 1.00 73.62 102 TRP A C 1
ATOM 816 O O . TRP A 1 102 ? 6.736 -10.435 -6.434 1.00 73.62 102 TRP A O 1
ATOM 826 N N . SER A 1 103 ? 8.723 -10.594 -7.462 1.00 73.38 103 SER A N 1
ATOM 827 C CA . SER A 1 103 ? 9.163 -11.835 -6.806 1.00 73.38 103 SER A CA 1
ATOM 828 C C . SER A 1 103 ? 8.982 -11.858 -5.280 1.00 73.38 103 SER A C 1
ATOM 830 O O . SER A 1 103 ? 8.543 -12.865 -4.729 1.00 73.38 103 SER A O 1
ATOM 832 N N . LEU A 1 104 ? 9.272 -10.753 -4.585 1.00 75.12 104 LEU A N 1
ATOM 833 C CA . LEU A 1 104 ? 9.059 -10.631 -3.138 1.00 75.12 104 LEU A CA 1
ATOM 834 C C . LEU A 1 104 ? 7.569 -10.719 -2.745 1.00 75.12 104 LEU A C 1
ATOM 836 O O . LEU A 1 104 ? 7.244 -11.435 -1.802 1.00 75.12 104 LEU A O 1
ATOM 840 N N . ILE A 1 105 ? 6.663 -10.027 -3.447 1.00 76.94 105 ILE A N 1
ATOM 841 C CA . ILE A 1 105 ? 5.218 -10.066 -3.166 1.00 76.94 105 ILE A CA 1
ATOM 842 C C . ILE A 1 105 ? 4.667 -11.453 -3.468 1.00 76.94 105 ILE A C 1
ATOM 844 O O . ILE A 1 105 ? 3.929 -11.992 -2.650 1.00 76.94 105 ILE A O 1
ATOM 848 N N . ASP A 1 106 ? 5.062 -12.050 -4.593 1.00 79.62 106 ASP A N 1
ATOM 849 C CA . ASP A 1 106 ? 4.656 -13.410 -4.943 1.00 79.62 106 ASP A CA 1
ATOM 850 C C . ASP A 1 106 ? 5.084 -14.411 -3.869 1.00 79.62 106 ASP A C 1
ATOM 852 O O . ASP A 1 106 ? 4.285 -15.246 -3.450 1.00 79.62 106 ASP A O 1
ATOM 856 N N . TRP A 1 107 ? 6.306 -14.281 -3.350 1.00 77.69 107 TRP A N 1
ATOM 857 C CA . TRP A 1 107 ? 6.782 -15.115 -2.252 1.00 77.69 107 TRP A CA 1
ATOM 858 C C . TRP A 1 107 ? 5.985 -14.898 -0.955 1.00 77.69 107 TRP A C 1
ATOM 860 O O . TRP A 1 107 ? 5.539 -15.873 -0.349 1.00 77.69 107 TRP A O 1
ATOM 870 N N . VAL A 1 108 ? 5.750 -13.644 -0.546 1.00 79.38 108 VAL A N 1
ATOM 871 C CA . VAL A 1 108 ? 4.979 -13.312 0.672 1.00 79.38 108 VAL A CA 1
ATOM 872 C C . VAL A 1 108 ? 3.521 -13.768 0.564 1.00 79.38 108 VAL A C 1
ATOM 874 O O . VAL A 1 108 ? 2.952 -14.255 1.539 1.00 79.38 108 VAL A O 1
ATOM 877 N N . ALA A 1 109 ? 2.919 -13.648 -0.618 1.00 80.31 109 ALA A N 1
ATOM 878 C CA . ALA A 1 109 ? 1.550 -14.076 -0.885 1.00 80.31 109 ALA A CA 1
ATOM 879 C C . ALA A 1 109 ? 1.413 -15.603 -1.043 1.00 80.31 109 ALA A C 1
ATOM 881 O O . ALA A 1 109 ? 0.295 -16.105 -1.152 1.00 80.31 109 ALA A O 1
ATOM 882 N N . GLY A 1 110 ? 2.525 -16.349 -1.070 1.00 80.38 110 GLY A N 1
ATOM 883 C CA . GLY A 1 110 ? 2.524 -17.791 -1.328 1.00 80.38 110 GLY A CA 1
ATOM 884 C C . GLY A 1 110 ? 2.121 -18.143 -2.762 1.00 80.38 110 GLY A C 1
ATOM 885 O O . GLY A 1 110 ? 1.609 -19.233 -3.019 1.00 80.38 110 GLY A O 1
ATOM 886 N N . ASN A 1 111 ? 2.321 -17.214 -3.695 1.00 79.06 111 ASN A N 1
ATOM 887 C CA . ASN A 1 111 ? 2.021 -17.401 -5.100 1.00 79.06 111 ASN A CA 1
ATOM 888 C C . ASN A 1 111 ? 2.997 -18.414 -5.720 1.00 79.06 111 ASN A C 1
ATOM 890 O O . ASN A 1 111 ? 4.191 -18.422 -5.425 1.00 79.06 111 ASN A O 1
ATOM 894 N N . SER A 1 112 ? 2.511 -19.261 -6.629 1.00 76.19 112 SER A N 1
AT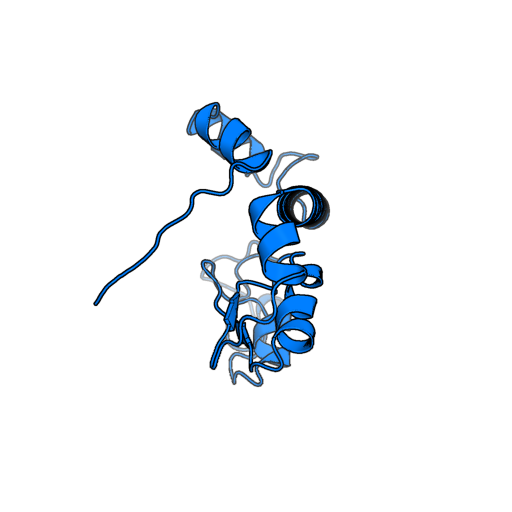OM 895 C CA . SER A 1 112 ? 3.353 -20.237 -7.337 1.00 76.19 112 SER A CA 1
ATOM 896 C C . SER A 1 112 ? 4.218 -19.607 -8.437 1.00 76.19 112 SER A C 1
ATOM 898 O O . SER A 1 112 ? 4.938 -20.323 -9.137 1.00 76.19 112 SER A O 1
ATOM 900 N N . LEU A 1 113 ? 4.133 -18.285 -8.624 1.00 71.44 113 LEU A N 1
ATOM 901 C CA . LEU A 1 113 ? 4.961 -17.515 -9.550 1.00 71.44 113 LEU A CA 1
ATOM 902 C C . LEU A 1 113 ? 6.393 -17.437 -9.005 1.00 71.44 113 LEU A C 1
ATOM 904 O O . LEU A 1 113 ? 6.802 -16.506 -8.322 1.00 71.44 113 LEU A O 1
ATOM 908 N N . SER A 1 114 ? 7.158 -18.491 -9.278 1.00 64.75 114 SER A N 1
ATOM 909 C CA . SER A 1 114 ? 8.584 -18.543 -8.981 1.00 64.75 114 SER A CA 1
ATOM 910 C C . SER A 1 114 ? 9.358 -17.654 -9.953 1.00 64.75 114 SER A C 1
ATOM 912 O O . SER A 1 114 ? 9.105 -17.687 -11.161 1.00 64.75 114 SER A O 1
ATOM 914 N N . ILE A 1 115 ? 10.378 -16.960 -9.437 1.00 63.25 115 ILE A N 1
ATOM 915 C CA . ILE A 1 115 ? 11.335 -16.185 -10.241 1.00 63.25 115 ILE A CA 1
ATOM 916 C C . ILE A 1 115 ? 12.008 -17.031 -11.337 1.00 63.25 115 ILE A C 1
ATOM 918 O O . ILE A 1 115 ? 12.409 -16.507 -12.367 1.00 63.25 115 ILE A O 1
ATOM 922 N N . SER A 1 116 ? 12.072 -18.356 -11.157 1.00 64.88 116 SER A N 1
ATOM 923 C CA . SER A 1 116 ? 12.635 -19.285 -12.144 1.00 64.88 116 SER A CA 1
ATOM 924 C C . SER A 1 116 ? 11.735 -19.516 -13.366 1.00 64.88 116 SER A C 1
ATOM 926 O O . SER A 1 116 ? 12.200 -20.031 -14.380 1.00 64.88 116 SER A O 1
ATOM 928 N N . HIS A 1 117 ? 10.438 -19.199 -13.279 1.00 66.94 117 HIS A N 1
ATOM 929 C CA . HIS A 1 117 ? 9.460 -19.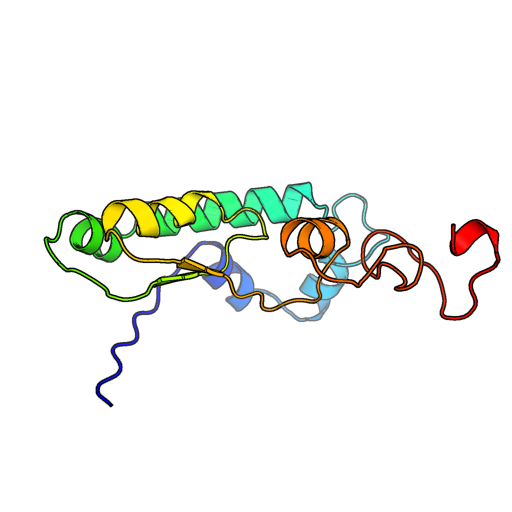456 -14.347 1.00 66.94 117 HIS A CA 1
ATOM 930 C C . HIS A 1 117 ? 8.841 -18.182 -14.919 1.00 66.94 117 HIS A C 1
ATOM 932 O O . HIS A 1 117 ? 8.449 -18.173 -16.088 1.00 66.94 117 HIS A O 1
ATOM 938 N N . VAL A 1 118 ? 8.747 -17.120 -14.118 1.00 69.00 118 VAL A N 1
ATOM 939 C CA . VAL A 1 118 ? 8.193 -15.834 -14.536 1.00 69.00 118 VAL A CA 1
ATOM 940 C C . VAL A 1 118 ? 9.339 -14.833 -14.632 1.00 69.00 118 VAL A C 1
ATOM 942 O O . VAL A 1 118 ? 9.960 -14.552 -13.607 1.00 69.00 118 VAL A O 1
ATOM 945 N N . PRO A 1 119 ? 9.632 -14.301 -15.834 1.00 63.19 119 PRO A N 1
ATOM 946 C CA . PRO A 1 119 ? 10.606 -13.233 -15.987 1.00 63.19 119 PRO A CA 1
ATOM 947 C C . PRO A 1 119 ? 10.170 -12.059 -15.117 1.00 63.19 119 PRO A C 1
ATOM 949 O O . PRO A 1 119 ? 9.066 -11.536 -15.277 1.00 63.19 119 PRO A O 1
ATOM 952 N N . GLU A 1 120 ? 11.019 -11.682 -14.174 1.00 64.00 120 GLU A N 1
ATOM 953 C CA . GLU A 1 120 ? 10.750 -10.550 -13.308 1.00 64.00 120 GLU A CA 1
ATOM 954 C C . GLU A 1 120 ? 10.950 -9.268 -14.141 1.00 64.00 120 GLU A C 1
ATOM 956 O O . GLU A 1 120 ? 11.983 -9.057 -14.776 1.00 64.00 120 GLU A O 1
ATOM 961 N N . VAL A 1 121 ? 9.870 -8.490 -14.267 1.00 58.28 121 VAL A N 1
ATOM 962 C CA . VAL A 1 121 ? 9.726 -7.440 -15.293 1.00 58.28 121 VAL A CA 1
ATOM 963 C C . VAL A 1 121 ? 10.375 -6.112 -14.889 1.00 58.28 121 VAL A C 1
ATOM 965 O O . VAL A 1 121 ? 10.449 -5.203 -15.713 1.00 58.28 121 VAL A O 1
ATOM 968 N N . VAL A 1 122 ? 10.792 -5.976 -13.625 1.00 58.06 122 VAL A N 1
ATOM 969 C CA . VAL A 1 122 ? 11.184 -4.696 -13.010 1.00 58.06 122 VAL A CA 1
ATOM 970 C C . VAL A 1 122 ? 12.676 -4.653 -12.662 1.00 58.06 122 VAL A C 1
ATOM 972 O O . VAL A 1 122 ? 13.321 -3.627 -12.857 1.00 58.06 122 VAL A O 1
ATOM 975 N N . SER A 1 123 ? 13.253 -5.750 -12.187 1.00 57.41 123 SER A N 1
ATOM 976 C CA . SER A 1 123 ? 14.649 -5.868 -11.753 1.00 57.41 123 SER A CA 1
ATOM 977 C C . SER A 1 123 ? 15.594 -6.288 -12.876 1.00 57.41 123 SER A C 1
ATOM 979 O O . SER A 1 123 ? 16.796 -6.037 -12.758 1.00 57.41 123 SER A O 1
ATOM 981 N N . PHE A 1 124 ? 15.098 -6.880 -13.971 1.00 61.00 124 PHE A N 1
ATOM 982 C CA . PHE A 1 124 ? 15.954 -7.295 -15.083 1.00 61.00 124 PHE A CA 1
ATOM 983 C C . PHE A 1 124 ? 15.487 -6.780 -16.452 1.00 61.00 124 PHE A C 1
ATOM 985 O O . PHE A 1 124 ? 14.364 -7.060 -16.871 1.00 61.00 124 PHE A O 1
ATOM 992 N N . PRO A 1 125 ? 16.363 -6.113 -17.232 1.00 62.06 125 PRO A N 1
ATOM 993 C CA . PRO A 1 125 ? 16.060 -5.666 -18.592 1.00 62.06 125 PRO A CA 1
ATOM 994 C C . PRO A 1 125 ? 16.180 -6.823 -19.599 1.00 62.06 125 PRO A C 1
ATOM 996 O O . PRO A 1 125 ? 16.794 -6.692 -20.660 1.00 62.06 125 PRO A O 1
ATOM 999 N N . PHE A 1 126 ? 15.652 -7.998 -19.256 1.00 66.56 126 PHE A N 1
ATOM 1000 C CA . PHE A 1 126 ? 15.736 -9.164 -20.117 1.00 66.56 126 PHE A CA 1
ATOM 1001 C C . PHE A 1 126 ? 14.695 -9.097 -21.232 1.00 66.56 126 PHE A C 1
ATOM 1003 O O . PHE A 1 126 ? 13.532 -8.748 -21.036 1.00 66.56 126 PHE A O 1
ATOM 1010 N N . THR A 1 127 ? 15.118 -9.455 -22.443 1.00 67.69 127 THR A N 1
ATOM 1011 C CA . THR A 1 127 ? 14.204 -9.544 -23.585 1.00 67.69 127 THR A CA 1
ATOM 1012 C C . THR A 1 127 ? 13.349 -10.810 -23.499 1.00 67.69 127 THR A C 1
ATOM 1014 O O . THR A 1 127 ? 13.645 -11.741 -22.752 1.00 67.69 127 THR A O 1
ATOM 1017 N N . ASN A 1 128 ? 12.333 -10.923 -24.357 1.00 67.81 128 ASN A N 1
ATOM 1018 C CA . ASN A 1 128 ? 11.558 -12.160 -24.512 1.00 67.81 128 ASN A CA 1
ATOM 1019 C C . ASN A 1 128 ? 12.397 -13.385 -24.956 1.00 67.81 128 ASN A C 1
ATOM 1021 O O . ASN A 1 128 ? 11.888 -14.506 -24.967 1.00 67.81 128 ASN A O 1
ATOM 1025 N N . LYS A 1 129 ? 13.672 -13.196 -25.325 1.00 74.75 129 LYS A N 1
ATOM 1026 C CA . LYS A 1 129 ? 14.626 -14.249 -25.688 1.00 74.75 129 LYS A CA 1
ATOM 1027 C C . LYS A 1 129 ? 15.759 -14.334 -24.661 1.00 74.75 129 LYS A C 1
ATOM 1029 O O . LYS A 1 129 ? 16.878 -13.920 -24.938 1.00 74.75 129 LYS A O 1
ATOM 1034 N N . MET A 1 130 ? 15.473 -14.916 -23.498 1.00 70.56 130 MET A N 1
ATOM 1035 C CA . MET A 1 130 ? 16.478 -15.169 -22.456 1.00 70.56 130 MET A CA 1
ATOM 1036 C C . MET A 1 130 ? 17.279 -16.452 -22.700 1.00 70.56 130 MET A C 1
ATOM 1038 O O . MET A 1 130 ? 16.702 -17.517 -22.965 1.00 70.56 130 MET A O 1
ATOM 1042 N N . SER A 1 131 ? 18.596 -16.352 -22.532 1.00 78.56 131 SER A N 1
ATOM 1043 C CA . SER A 1 131 ? 19.540 -17.464 -22.417 1.00 78.56 131 SER A CA 1
ATOM 1044 C C . SER A 1 131 ? 19.353 -18.236 -21.104 1.00 78.56 131 SER A C 1
ATOM 1046 O O . SER A 1 131 ? 18.692 -17.779 -20.178 1.00 78.56 131 SER A O 1
ATOM 1048 N N . PHE A 1 132 ? 19.946 -19.430 -21.000 1.00 78.56 132 PHE A N 1
ATOM 1049 C CA . PHE A 1 132 ? 19.816 -20.280 -19.808 1.00 78.56 132 PHE A CA 1
ATOM 1050 C C . PHE A 1 132 ? 20.273 -19.589 -18.512 1.00 78.56 132 PHE A C 1
ATOM 1052 O O . PHE A 1 132 ? 19.655 -19.785 -17.475 1.00 78.56 132 PHE A O 1
ATOM 1059 N N . LYS A 1 133 ? 21.321 -18.755 -18.576 1.00 74.62 133 LYS A N 1
ATOM 1060 C CA . LYS A 1 133 ? 21.828 -18.015 -17.410 1.00 74.62 133 LYS A CA 1
ATOM 1061 C C . LYS A 1 133 ? 20.936 -16.845 -17.002 1.00 74.62 133 LYS A C 1
ATOM 1063 O O . LYS A 1 133 ? 20.948 -16.487 -15.842 1.00 74.62 133 LYS A O 1
ATOM 1068 N N . GLU A 1 134 ? 20.195 -16.259 -17.939 1.00 67.88 134 GLU A N 1
ATOM 1069 C CA . GLU A 1 134 ? 19.245 -15.171 -17.652 1.00 67.88 134 GLU A CA 1
ATOM 1070 C C . GLU A 1 134 ? 17.919 -15.703 -17.078 1.00 67.88 134 GLU A C 1
ATOM 1072 O O . GLU A 1 134 ? 17.102 -14.932 -16.596 1.00 67.88 134 GLU A O 1
ATOM 1077 N N . ARG A 1 135 ? 17.697 -17.025 -17.134 1.00 67.00 135 ARG A N 1
ATOM 1078 C CA . ARG A 1 135 ? 16.525 -17.716 -16.564 1.00 67.00 135 ARG A CA 1
ATOM 1079 C C . ARG A 1 135 ? 16.777 -18.319 -15.176 1.00 67.00 135 ARG A C 1
ATOM 1081 O O . ARG A 1 135 ? 15.843 -18.858 -14.587 1.00 67.00 135 ARG A O 1
ATOM 1088 N N . LEU A 1 136 ? 18.031 -18.329 -14.728 1.00 61.84 136 LEU A N 1
ATOM 1089 C CA . LEU A 1 136 ? 18.482 -18.877 -13.446 1.00 61.84 136 LEU A CA 1
ATOM 1090 C C . LEU A 1 136 ? 18.655 -17.746 -12.438 1.00 61.84 136 LEU A C 1
ATOM 1092 O O . LEU A 1 136 ? 18.216 -17.948 -11.287 1.00 61.84 136 LEU A O 1
#

pLDDT: mean 77.86, std 11.83, range [42.12, 94.19]

Radius of gyration: 18.66 Å; chains: 1; bounding box: 47×40×43 Å